Protein AF-A0A4V3XF18-F1 (afdb_monomer_lite)

pLDDT: mean 75.4, std 23.26, range [34.34, 97.75]

Secondary structure (DSSP, 8-state):
----------TTS-----HHHHHHHHHHTTSS-S-HHHHHHHHHHHHHHHHH-HHHHGGGHHHHHHHHHHHHT-SSHHHHHHHHHHHHHHHHHHHTSPPPP-------------------------PPP---------------

InterPro domains:
  IPR011989 Armadillo-like helical [G3DSA:1.25.10.10] (5-121)
  IPR016024 Armadillo-type fold [SSF48371] (20-95)
  IPR026825 Vacuole morphology and inheritance protein 14 [PTHR16023] (10-97)

Structure (mmCIF, N/CA/C/O backbone):
data_AF-A0A4V3XF18-F1
#
_entry.id   AF-A0A4V3XF18-F1
#
loop_
_atom_site.group_PDB
_atom_site.id
_atom_site.type_symbol
_atom_site.label_atom_id
_atom_site.label_alt_id
_atom_site.label_comp_id
_atom_site.label_asym_id
_atom_site.label_entity_id
_atom_site.label_seq_id
_atom_site.pdbx_PDB_ins_code
_atom_site.Cartn_x
_atom_site.Cartn_y
_atom_site.Cartn_z
_atom_site.occupancy
_atom_site.B_iso_or_equiv
_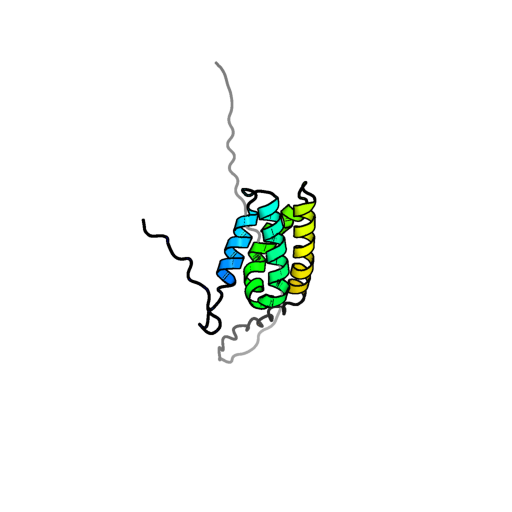atom_site.auth_seq_id
_atom_site.auth_comp_id
_atom_site.auth_asym_id
_atom_site.auth_atom_id
_atom_site.pdbx_PDB_model_num
ATOM 1 N N . MET A 1 1 ? -30.709 6.414 -22.913 1.00 40.19 1 MET A N 1
ATOM 2 C CA . MET A 1 1 ? -29.311 6.772 -22.599 1.00 40.19 1 MET A CA 1
ATOM 3 C C . MET A 1 1 ? -29.305 7.364 -21.198 1.00 40.19 1 MET A C 1
ATOM 5 O O . MET A 1 1 ? -29.556 8.548 -21.037 1.00 40.19 1 MET A O 1
ATOM 9 N N . VAL A 1 2 ? -29.193 6.516 -20.173 1.00 43.12 2 VAL A N 1
ATOM 10 C CA . VAL A 1 2 ? -29.153 6.974 -18.777 1.00 43.12 2 VAL A CA 1
ATOM 11 C C . VAL A 1 2 ? -27.692 7.242 -18.464 1.00 43.12 2 VAL A C 1
ATOM 13 O O . VAL A 1 2 ? -26.906 6.309 -18.333 1.00 43.12 2 VAL A O 1
ATOM 16 N N . LEU A 1 3 ? -27.320 8.518 -18.419 1.00 46.56 3 LEU A N 1
ATOM 17 C CA . LEU A 1 3 ? -26.067 8.928 -17.804 1.00 46.56 3 LEU A CA 1
ATOM 18 C C . LEU A 1 3 ? -26.193 8.606 -16.316 1.00 46.56 3 LEU A C 1
ATOM 20 O O . LEU A 1 3 ? -26.966 9.242 -15.600 1.00 46.56 3 LEU A O 1
ATOM 24 N N . THR A 1 4 ? -25.479 7.573 -15.876 1.00 52.09 4 THR A N 1
ATOM 25 C CA . THR A 1 4 ? -25.256 7.294 -14.461 1.00 52.09 4 THR A CA 1
ATOM 26 C C . THR A 1 4 ? -24.605 8.527 -13.856 1.00 52.09 4 THR A C 1
ATOM 28 O O . THR A 1 4 ? -23.431 8.811 -14.072 1.00 52.09 4 THR A O 1
ATOM 31 N N . VAL A 1 5 ? -25.415 9.299 -13.142 1.00 56.62 5 VAL A N 1
ATOM 32 C CA . VAL A 1 5 ? -24.984 10.458 -12.377 1.00 56.62 5 VAL A CA 1
ATOM 33 C C . VAL A 1 5 ? -24.062 9.929 -11.284 1.00 56.62 5 VAL A C 1
ATOM 35 O O . VAL A 1 5 ? -24.525 9.249 -10.365 1.00 56.62 5 VAL A O 1
ATOM 38 N N . CYS A 1 6 ? -22.758 10.200 -11.379 1.00 59.91 6 CYS A N 1
ATOM 39 C CA . CYS A 1 6 ? -21.865 10.060 -10.234 1.00 59.91 6 CYS A CA 1
ATOM 40 C C . CYS A 1 6 ? -22.471 10.912 -9.117 1.00 59.91 6 CYS A C 1
ATOM 42 O O . CYS A 1 6 ? -22.539 12.135 -9.238 1.00 59.91 6 CYS A O 1
ATOM 44 N N . LYS A 1 7 ? -23.021 10.270 -8.081 1.00 64.06 7 LYS A N 1
ATOM 45 C CA . LYS A 1 7 ? -23.659 10.979 -6.972 1.00 64.06 7 LYS A CA 1
ATOM 46 C C . LYS A 1 7 ? -22.642 11.944 -6.371 1.00 64.06 7 LYS A C 1
ATOM 48 O O . LYS A 1 7 ? -21.624 11.513 -5.840 1.00 64.06 7 LYS A O 1
ATOM 53 N N . VAL A 1 8 ? -22.933 13.240 -6.482 1.00 65.69 8 VAL A N 1
ATOM 54 C CA . VAL A 1 8 ? -22.180 14.307 -5.822 1.00 65.69 8 VAL A CA 1
ATOM 55 C C . VAL A 1 8 ? -22.136 14.001 -4.331 1.00 65.69 8 VAL A C 1
ATOM 57 O O . VAL A 1 8 ? -23.172 13.803 -3.694 1.00 65.69 8 VAL A O 1
ATOM 60 N N . TRP A 1 9 ? -20.925 13.923 -3.789 1.00 62.84 9 TRP A N 1
ATOM 61 C CA . TRP A 1 9 ? -20.721 13.781 -2.357 1.00 62.84 9 TRP A CA 1
ATOM 62 C C . TRP A 1 9 ? -21.103 15.092 -1.659 1.00 62.84 9 TRP A C 1
ATOM 64 O O . TRP A 1 9 ? -20.635 16.163 -2.044 1.00 62.84 9 TRP A O 1
ATOM 74 N N . ILE A 1 10 ? -21.968 15.003 -0.645 1.00 60.19 10 ILE A N 1
ATOM 75 C CA . ILE A 1 10 ? -22.449 16.141 0.148 1.00 60.19 10 ILE A CA 1
ATOM 76 C C . ILE A 1 10 ? -21.893 15.999 1.578 1.00 60.19 10 ILE A C 1
ATOM 78 O O . ILE A 1 10 ? -22.130 14.969 2.223 1.00 60.19 10 ILE A O 1
ATOM 82 N N . PRO A 1 11 ? -21.173 17.004 2.115 1.00 51.78 11 PRO A N 1
ATOM 83 C CA . PRO A 1 11 ? -20.693 16.967 3.495 1.00 51.78 11 PRO A CA 1
ATOM 84 C C . PRO A 1 11 ? -21.871 16.882 4.489 1.00 51.78 11 PRO A C 1
ATOM 86 O O . PRO A 1 11 ? -22.826 17.643 4.360 1.00 51.78 11 PRO A O 1
ATOM 89 N N . ARG A 1 12 ? -21.761 16.006 5.508 1.00 58.78 12 ARG A N 1
ATOM 90 C CA . ARG A 1 12 ? -22.741 15.619 6.571 1.00 58.78 12 ARG A CA 1
ATOM 91 C C . ARG A 1 12 ? -23.528 14.314 6.386 1.00 58.78 12 ARG A C 1
ATOM 93 O O . ARG A 1 12 ? -24.211 13.919 7.326 1.00 58.78 12 ARG A O 1
ATOM 100 N N . GLN A 1 13 ? -23.395 13.579 5.282 1.00 61.81 13 GLN A N 1
ATOM 101 C CA . GLN A 1 13 ? -24.149 12.321 5.109 1.00 61.81 13 GLN A CA 1
ATOM 102 C C . GLN A 1 13 ? -23.646 11.115 5.937 1.00 61.81 13 GLN A C 1
ATOM 104 O O . GLN A 1 13 ? -24.136 10.009 5.741 1.00 61.81 13 GLN A O 1
ATOM 109 N N . GLY A 1 14 ? -22.678 11.288 6.847 1.00 64.44 14 GLY A N 1
ATOM 110 C CA . GLY A 1 14 ? -22.169 10.181 7.667 1.00 64.44 14 GLY A CA 1
ATOM 111 C C . GLY A 1 14 ? -21.569 9.044 6.832 1.00 64.44 14 GLY A C 1
ATOM 112 O O . GLY A 1 14 ? -21.858 7.876 7.078 1.00 64.44 14 GLY A O 1
ATOM 113 N N . VAL A 1 15 ? -20.767 9.376 5.814 1.00 76.75 15 VAL A N 1
ATOM 114 C CA . VAL A 1 15 ? -20.105 8.368 4.975 1.00 76.75 15 VAL A CA 1
ATOM 115 C C . VAL A 1 15 ? -19.073 7.627 5.820 1.00 76.75 15 VAL A C 1
ATOM 117 O O . VAL A 1 15 ? -18.070 8.203 6.236 1.00 76.75 15 VAL A O 1
ATOM 120 N N . ARG A 1 16 ? -19.337 6.347 6.086 1.00 79.56 16 ARG A N 1
ATOM 121 C CA . ARG A 1 16 ? -18.376 5.441 6.716 1.00 79.56 16 ARG A CA 1
ATOM 122 C C . ARG A 1 16 ? -17.430 4.934 5.634 1.00 79.56 16 ARG A C 1
ATOM 124 O O . ARG A 1 16 ? -17.886 4.365 4.647 1.00 79.56 16 ARG A O 1
ATOM 131 N N . ILE A 1 17 ? -16.135 5.169 5.815 1.00 88.88 17 ILE A N 1
ATOM 132 C CA . ILE A 1 17 ? -15.098 4.658 4.919 1.00 88.88 17 ILE A CA 1
ATOM 133 C C . ILE A 1 17 ? -14.691 3.278 5.423 1.00 88.88 17 ILE A C 1
ATOM 135 O O . ILE A 1 17 ? -14.332 3.123 6.590 1.00 88.88 17 ILE A O 1
ATOM 139 N N . ASP A 1 18 ? -14.763 2.283 4.545 1.00 93.62 18 ASP A N 1
ATOM 140 C CA . ASP A 1 18 ? -14.261 0.945 4.829 1.00 93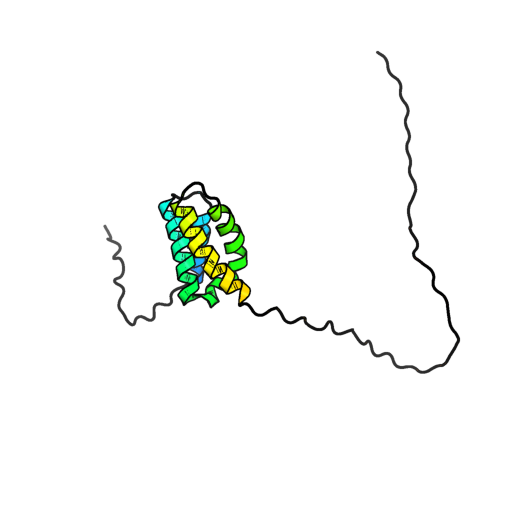.62 18 ASP A CA 1
ATOM 141 C C . ASP A 1 18 ? -12.769 0.879 4.492 1.00 93.62 18 ASP A C 1
ATOM 143 O O . ASP A 1 18 ? -12.367 0.606 3.360 1.00 93.62 18 ASP A O 1
ATOM 147 N N . TYR A 1 19 ? -11.938 1.190 5.485 1.00 95.75 19 TYR A N 1
ATOM 148 C CA . TYR A 1 19 ? -10.489 1.139 5.324 1.00 95.75 19 TYR A CA 1
ATOM 149 C C . TYR A 1 19 ? -9.981 -0.281 5.068 1.00 95.75 19 TYR A C 1
ATOM 151 O O . TYR A 1 19 ? -9.041 -0.442 4.297 1.00 95.75 19 TYR A O 1
ATOM 159 N N . ALA A 1 20 ? -10.614 -1.305 5.650 1.00 95.44 20 ALA A N 1
ATOM 160 C CA . ALA A 1 20 ? -10.206 -2.693 5.458 1.00 95.44 20 ALA A CA 1
ATOM 161 C C . ALA A 1 20 ? -10.346 -3.100 3.985 1.00 95.44 20 ALA A C 1
ATOM 163 O O . ALA A 1 20 ? -9.386 -3.597 3.399 1.00 95.44 20 ALA A O 1
ATOM 164 N N . ALA A 1 21 ? -11.488 -2.794 3.360 1.00 96.31 21 ALA A N 1
ATOM 165 C CA . ALA A 1 21 ? -11.709 -3.071 1.941 1.00 96.31 21 ALA A CA 1
ATOM 166 C C . ALA A 1 21 ? -10.690 -2.356 1.033 1.00 96.31 21 ALA A C 1
ATOM 168 O O . ALA A 1 21 ? -10.191 -2.944 0.074 1.00 96.31 21 ALA A O 1
ATOM 169 N N . ILE A 1 22 ? -10.339 -1.103 1.346 1.00 96.69 22 ILE A N 1
ATOM 170 C CA . ILE A 1 22 ? -9.328 -0.353 0.583 1.00 96.69 22 ILE A CA 1
ATOM 171 C C . ILE A 1 22 ? -7.952 -1.014 0.718 1.00 96.69 22 ILE A C 1
ATOM 173 O O . ILE A 1 22 ? -7.287 -1.245 -0.290 1.00 96.69 22 ILE A O 1
ATOM 177 N N . ILE A 1 23 ? -7.538 -1.357 1.940 1.00 97.06 23 ILE A N 1
ATOM 178 C CA . ILE A 1 23 ? -6.253 -2.020 2.202 1.00 97.06 23 ILE A CA 1
ATOM 179 C C . ILE A 1 23 ? -6.177 -3.354 1.452 1.00 97.06 23 ILE A C 1
ATOM 181 O O . ILE A 1 23 ? -5.151 -3.654 0.845 1.00 97.06 23 ILE A O 1
ATOM 185 N N . GLU A 1 24 ? -7.261 -4.133 1.425 1.00 96.25 24 GLU A N 1
ATOM 186 C CA . GLU A 1 24 ? -7.296 -5.387 0.669 1.00 96.25 24 GLU A CA 1
ATOM 187 C C . GLU A 1 24 ? -7.091 -5.185 -0.830 1.00 96.25 24 GLU A C 1
ATOM 189 O O . GLU A 1 24 ? -6.367 -5.968 -1.450 1.00 96.25 24 GLU A O 1
ATOM 194 N N . ILE A 1 25 ? -7.700 -4.150 -1.413 1.00 96.12 25 ILE A N 1
ATOM 195 C CA . ILE A 1 25 ? -7.496 -3.805 -2.824 1.00 96.12 25 ILE A CA 1
ATOM 196 C C . ILE A 1 25 ? -6.034 -3.421 -3.051 1.00 96.12 25 ILE A C 1
ATOM 198 O O . ILE A 1 25 ? -5.410 -3.941 -3.972 1.00 96.12 25 ILE A O 1
ATOM 202 N N . LEU A 1 26 ? -5.464 -2.568 -2.194 1.00 96.94 26 LEU A N 1
ATOM 203 C CA . LEU A 1 26 ? -4.073 -2.124 -2.310 1.00 96.94 26 LEU A CA 1
ATOM 204 C C . LEU A 1 26 ? -3.078 -3.287 -2.201 1.00 96.94 26 LEU A C 1
ATOM 206 O O . LEU A 1 26 ? -2.119 -3.331 -2.965 1.00 96.94 26 LEU A O 1
ATOM 210 N N . ILE A 1 27 ? -3.317 -4.253 -1.309 1.00 95.50 27 ILE A N 1
ATOM 211 C CA . ILE A 1 27 ? -2.486 -5.462 -1.194 1.00 95.50 27 ILE A CA 1
ATOM 212 C C . ILE A 1 27 ? -2.558 -6.300 -2.475 1.00 95.50 27 ILE A C 1
ATOM 214 O O . ILE A 1 27 ? -1.533 -6.815 -2.915 1.00 95.50 27 ILE A O 1
ATOM 218 N N . GLN A 1 28 ? -3.739 -6.427 -3.090 1.00 94.69 28 GLN A N 1
ATOM 219 C CA . GLN A 1 28 ? -3.889 -7.150 -4.360 1.00 94.69 28 GLN A CA 1
ATOM 220 C C . GLN A 1 28 ? -3.081 -6.502 -5.487 1.00 94.69 28 GLN A C 1
ATOM 222 O O . GLN A 1 28 ? -2.559 -7.218 -6.328 1.00 94.69 28 GLN A O 1
ATOM 227 N N . GLN A 1 29 ? -2.901 -5.175 -5.470 1.00 94.00 29 GLN A N 1
ATOM 228 C CA . GLN A 1 29 ? -2.085 -4.478 -6.474 1.00 94.00 29 GLN A CA 1
ATOM 229 C C . GLN A 1 29 ? -0.580 -4.810 -6.399 1.00 94.00 29 GLN A C 1
ATOM 231 O O . GLN A 1 29 ? 0.187 -4.368 -7.252 1.00 94.00 29 GLN A O 1
ATOM 236 N N . LEU A 1 30 ? -0.131 -5.560 -5.385 1.00 94.25 30 LEU A N 1
ATOM 237 C CA . LEU A 1 30 ? 1.273 -5.952 -5.207 1.00 94.25 30 LEU A CA 1
ATOM 238 C C . LEU A 1 30 ? 1.618 -7.317 -5.828 1.00 94.25 30 LEU A C 1
ATOM 240 O O . LEU A 1 30 ? 2.741 -7.786 -5.655 1.00 94.25 30 LEU A O 1
ATOM 244 N N . ASP A 1 31 ? 0.683 -7.963 -6.528 1.00 87.69 31 ASP A N 1
ATOM 245 C CA . ASP A 1 31 ? 0.857 -9.301 -7.121 1.00 87.69 31 ASP A CA 1
ATOM 246 C C . ASP A 1 31 ? 1.770 -9.347 -8.368 1.00 87.69 31 ASP A C 1
ATOM 248 O O . ASP A 1 31 ? 2.043 -10.426 -8.898 1.00 87.69 31 ASP A O 1
ATOM 252 N N . GLY A 1 32 ? 2.266 -8.191 -8.823 1.00 80.06 32 GLY A N 1
ATOM 253 C CA . GLY A 1 32 ? 3.177 -8.061 -9.962 1.00 80.06 32 GLY A CA 1
ATOM 254 C C . GLY A 1 32 ? 2.514 -8.194 -11.337 1.00 80.06 32 GLY A C 1
ATOM 255 O O . GLY A 1 32 ? 3.230 -8.265 -12.334 1.00 80.06 32 GLY A O 1
ATOM 256 N N . GLN A 1 33 ? 1.178 -8.238 -11.415 1.00 85.38 33 GLN A N 1
ATOM 257 C CA . GLN A 1 33 ? 0.436 -8.242 -12.688 1.00 85.38 33 GLN A CA 1
ATOM 258 C C . GLN A 1 33 ? 0.119 -6.832 -13.207 1.00 85.38 33 GLN A C 1
ATOM 260 O O . GLN A 1 33 ? -0.327 -6.669 -14.343 1.00 85.38 33 GLN A O 1
ATOM 265 N N . TYR A 1 34 ? 0.330 -5.819 -12.371 1.00 88.44 34 TYR A N 1
ATOM 266 C CA . TYR A 1 34 ? -0.014 -4.429 -12.643 1.00 88.44 34 TYR A CA 1
ATOM 267 C C . TYR A 1 34 ? 1.185 -3.627 -13.142 1.00 88.44 34 TYR A C 1
ATOM 269 O O . TYR A 1 34 ? 2.338 -4.031 -12.988 1.00 88.44 34 TYR A O 1
ATOM 277 N N . ASP A 1 35 ? 0.910 -2.470 -13.743 1.00 93.81 35 ASP A N 1
ATOM 278 C CA . ASP A 1 35 ? 1.973 -1.581 -14.188 1.00 93.81 35 ASP A CA 1
ATOM 279 C C . ASP A 1 35 ? 2.736 -0.951 -13.009 1.00 93.81 35 ASP A C 1
ATOM 281 O O . ASP A 1 35 ? 2.289 -0.892 -11.859 1.00 93.81 35 ASP A O 1
ATOM 285 N N . GLU A 1 36 ? 3.924 -0.450 -13.324 1.00 94.69 36 GLU A N 1
ATOM 286 C CA . GLU A 1 36 ? 4.883 0.060 -12.350 1.00 94.69 36 GLU A CA 1
ATOM 287 C C . GLU A 1 36 ? 4.339 1.255 -11.554 1.00 94.69 36 GLU A C 1
ATOM 289 O O . GLU A 1 36 ? 4.635 1.416 -10.363 1.00 94.69 36 GLU A O 1
ATOM 294 N N . ILE A 1 37 ? 3.539 2.107 -12.204 1.00 95.44 37 ILE A N 1
ATOM 295 C CA . ILE A 1 37 ? 2.942 3.297 -11.595 1.00 95.44 37 ILE A CA 1
ATOM 296 C C . ILE A 1 37 ? 1.860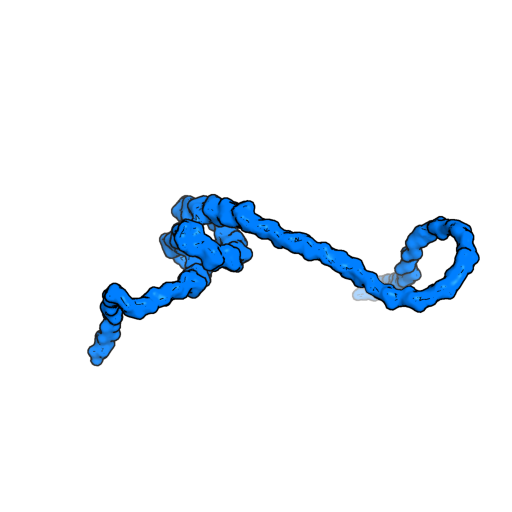 2.857 -10.616 1.00 95.44 37 ILE A C 1
ATOM 298 O O . ILE A 1 37 ? 1.839 3.326 -9.478 1.00 95.44 37 ILE A O 1
ATOM 302 N N . GLN A 1 38 ? 0.996 1.927 -11.013 1.00 96.00 38 GLN A N 1
ATOM 303 C CA . GLN A 1 38 ? -0.059 1.399 -10.156 1.00 96.00 38 GLN A CA 1
ATOM 304 C C . GLN A 1 38 ? 0.506 0.716 -8.906 1.00 96.00 38 GLN A C 1
ATOM 306 O O . GLN A 1 38 ? 0.084 1.033 -7.790 1.00 96.00 38 GLN A O 1
ATOM 311 N N . GLN A 1 39 ? 1.503 -0.156 -9.068 1.00 96.12 39 GLN A N 1
ATOM 312 C CA . GLN A 1 39 ? 2.119 -0.874 -7.951 1.00 96.12 39 GLN A CA 1
ATOM 313 C C . GLN A 1 39 ? 2.864 0.073 -6.997 1.00 96.12 39 GLN A C 1
ATOM 315 O O . GLN A 1 39 ? 2.708 -0.013 -5.775 1.00 96.12 39 GLN A O 1
ATOM 320 N N . SER A 1 40 ? 3.651 1.012 -7.533 1.00 96.69 40 SER A N 1
ATOM 321 C CA . SER A 1 40 ? 4.352 2.012 -6.713 1.00 96.69 40 SER A CA 1
ATOM 322 C C . SER A 1 40 ? 3.386 2.946 -5.981 1.00 96.69 40 SER A C 1
ATOM 324 O O . SER A 1 40 ? 3.593 3.237 -4.802 1.00 96.69 40 SER A O 1
ATOM 326 N N . THR A 1 41 ? 2.293 3.344 -6.634 1.00 97.00 41 THR A N 1
ATOM 327 C CA . THR A 1 41 ? 1.222 4.132 -6.017 1.00 97.00 41 THR A CA 1
ATOM 328 C C . THR A 1 41 ? 0.569 3.342 -4.887 1.00 97.00 41 THR A C 1
ATOM 330 O O . THR A 1 41 ? 0.421 3.869 -3.787 1.00 97.00 41 THR A O 1
ATOM 333 N N . ALA A 1 42 ? 0.244 2.062 -5.095 1.00 97.50 42 ALA A N 1
ATOM 334 C CA . ALA A 1 42 ? -0.341 1.221 -4.052 1.00 97.50 42 ALA A CA 1
ATOM 335 C C . ALA A 1 42 ? 0.564 1.111 -2.812 1.00 97.50 42 ALA A C 1
ATOM 337 O O . ALA A 1 42 ? 0.086 1.251 -1.685 1.00 97.50 42 ALA A O 1
ATOM 338 N N . LEU A 1 43 ? 1.876 0.944 -3.012 1.00 97.31 43 LEU A N 1
ATOM 339 C CA . LEU A 1 43 ? 2.864 0.948 -1.927 1.00 97.31 43 LEU A CA 1
ATOM 340 C C . LEU A 1 43 ? 2.900 2.281 -1.167 1.00 97.31 43 LEU A C 1
ATOM 342 O O . LEU A 1 43 ? 2.971 2.274 0.061 1.00 97.31 43 LEU A O 1
ATOM 346 N N . GLN A 1 44 ? 2.827 3.413 -1.872 1.00 97.19 44 GLN A N 1
ATOM 347 C CA . GLN A 1 44 ? 2.770 4.735 -1.239 1.00 97.19 44 GLN A CA 1
ATOM 348 C C . GLN A 1 44 ? 1.497 4.907 -0.409 1.00 97.19 44 GLN A C 1
ATOM 350 O O . GLN A 1 44 ? 1.581 5.322 0.743 1.00 97.19 44 GLN A O 1
ATOM 355 N N . TRP A 1 45 ? 0.333 4.520 -0.937 1.00 97.75 45 TRP A N 1
ATOM 356 C CA . TRP A 1 45 ? -0.912 4.568 -0.169 1.00 97.75 45 TRP A CA 1
ATOM 357 C C . TRP A 1 45 ? -0.826 3.707 1.087 1.00 97.75 45 TRP A C 1
ATOM 359 O O . TRP A 1 45 ? -1.188 4.174 2.161 1.00 97.75 45 TRP A O 1
ATOM 369 N N . LEU A 1 46 ? -0.299 2.483 0.992 1.00 97.44 46 LEU A N 1
ATOM 370 C CA . LEU A 1 46 ? -0.114 1.624 2.164 1.00 97.44 46 LEU A CA 1
ATOM 371 C C . LEU A 1 46 ? 0.779 2.279 3.233 1.00 97.44 46 LEU A C 1
ATOM 373 O O . LEU A 1 46 ? 0.486 2.144 4.423 1.00 97.44 46 LEU A O 1
ATOM 377 N N . ALA A 1 47 ? 1.819 3.015 2.825 1.00 96.06 47 ALA A N 1
ATOM 378 C CA . ALA A 1 47 ? 2.670 3.766 3.748 1.00 96.06 47 ALA A CA 1
ATOM 379 C C . ALA A 1 47 ? 1.886 4.880 4.453 1.00 96.06 47 ALA A C 1
ATOM 381 O O . ALA A 1 47 ? 1.952 4.996 5.677 1.00 96.06 47 ALA A O 1
ATOM 382 N N . GLU A 1 48 ? 1.081 5.636 3.707 1.00 96.25 48 GLU A N 1
ATOM 383 C CA . GLU A 1 48 ? 0.215 6.678 4.265 1.00 96.25 48 GLU A CA 1
ATOM 384 C C . GLU A 1 48 ? -0.840 6.098 5.216 1.00 96.25 48 GLU A C 1
ATOM 386 O O . GLU A 1 48 ? -1.086 6.657 6.284 1.00 96.25 48 GLU A O 1
ATOM 391 N N . PHE A 1 49 ? -1.415 4.936 4.899 1.00 96.38 49 PHE A N 1
ATOM 392 C CA . PHE A 1 49 ? -2.394 4.253 5.750 1.00 96.38 49 PHE A CA 1
ATOM 393 C C . PHE A 1 49 ? -1.839 3.890 7.134 1.00 96.38 49 PHE A C 1
ATOM 395 O O . PHE A 1 49 ? -2.583 3.914 8.117 1.00 96.38 49 PHE A O 1
ATOM 402 N N . LEU A 1 50 ? -0.535 3.619 7.249 1.00 94.44 50 LEU A N 1
ATOM 403 C CA . LEU A 1 50 ? 0.105 3.400 8.550 1.00 94.44 50 LEU A CA 1
ATOM 404 C C . LEU A 1 50 ? 0.174 4.668 9.412 1.00 94.44 50 LEU A C 1
ATOM 406 O O . LEU A 1 50 ? 0.346 4.546 10.621 1.00 94.44 50 LEU A O 1
ATOM 410 N N . THR A 1 51 ? 0.028 5.862 8.833 1.00 93.19 51 THR A N 1
ATOM 411 C CA . THR A 1 51 ? 0.117 7.127 9.582 1.00 93.19 51 THR A CA 1
ATOM 412 C C . THR A 1 51 ? -1.191 7.500 10.278 1.00 93.19 51 THR A C 1
ATOM 414 O O . THR A 1 51 ? -1.161 8.011 11.395 1.00 93.19 51 THR A O 1
ATOM 417 N N . PHE A 1 52 ? -2.342 7.232 9.648 1.00 92.69 52 PHE A N 1
ATOM 418 C CA . PHE A 1 52 ? -3.652 7.666 10.152 1.00 92.69 52 PHE A CA 1
ATOM 419 C C . PHE A 1 52 ? -4.600 6.513 10.512 1.00 92.69 52 PHE A C 1
ATOM 421 O O . PHE A 1 52 ? -5.564 6.729 11.243 1.00 92.69 52 PHE A O 1
ATOM 428 N N . ALA A 1 53 ? -4.355 5.297 10.013 1.00 93.62 53 ALA A N 1
ATOM 429 C CA . ALA A 1 53 ? -5.217 4.128 10.211 1.00 93.62 53 ALA A CA 1
ATOM 430 C C . ALA A 1 53 ? -4.422 2.888 10.660 1.00 93.62 53 ALA A C 1
ATOM 432 O O . ALA A 1 53 ? -4.740 1.755 10.289 1.00 93.62 53 ALA A O 1
ATOM 433 N N . GLN A 1 54 ? -3.399 3.094 11.497 1.00 94.69 54 GLN A N 1
ATOM 434 C CA . GLN A 1 54 ? -2.517 2.035 11.995 1.00 94.69 54 GLN A CA 1
ATOM 435 C C . GLN A 1 54 ? -3.285 0.863 12.628 1.00 94.69 54 GLN A C 1
ATOM 437 O O . GLN A 1 54 ? -2.990 -0.290 12.325 1.00 94.69 54 GLN A O 1
ATOM 442 N N . GLU A 1 55 ? -4.290 1.132 13.465 1.00 93.06 55 GLU A N 1
ATOM 443 C CA . GLU A 1 55 ? -5.068 0.087 14.152 1.00 93.06 55 GLU A CA 1
ATOM 444 C C . GLU A 1 55 ? -5.762 -0.871 13.176 1.00 93.06 55 GLU A C 1
ATOM 446 O O . GLU A 1 55 ? -5.818 -2.076 13.416 1.00 93.06 55 GLU A O 1
ATOM 451 N N . VAL A 1 56 ? -6.237 -0.349 12.041 1.00 95.00 56 VAL A N 1
ATOM 452 C CA . VAL A 1 56 ? -6.873 -1.152 10.988 1.00 95.00 56 VAL A CA 1
ATOM 453 C C . VAL A 1 56 ? -5.828 -1.905 10.168 1.00 95.00 56 VAL A C 1
ATOM 455 O O . VAL A 1 56 ? -6.115 -2.991 9.681 1.00 95.00 56 VAL A O 1
ATOM 458 N N . MET A 1 57 ? -4.613 -1.366 10.041 1.00 95.31 57 MET A N 1
ATOM 459 C CA . MET A 1 57 ? -3.498 -1.968 9.300 1.0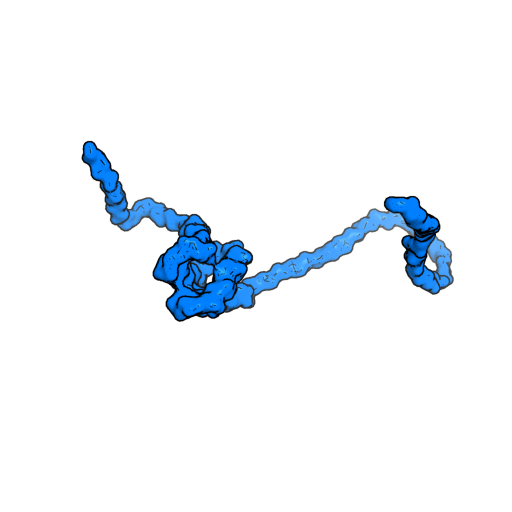0 95.31 57 MET A CA 1
ATOM 460 C C . MET A 1 57 ? -2.829 -3.139 10.032 1.00 95.31 57 MET A C 1
ATOM 462 O O . MET A 1 57 ? -2.371 -4.079 9.379 1.00 95.31 57 MET A O 1
ATOM 466 N N . VAL A 1 58 ? -2.760 -3.108 11.370 1.00 95.00 58 VAL A N 1
ATOM 467 C CA . VAL A 1 58 ? -2.053 -4.124 12.180 1.00 95.00 58 VAL A CA 1
ATOM 468 C C . VAL A 1 58 ? -2.497 -5.564 11.864 1.00 95.00 58 VAL A C 1
ATOM 470 O O . VAL A 1 58 ? -1.620 -6.399 11.629 1.00 95.00 58 VAL A O 1
ATOM 473 N N . PRO A 1 59 ? -3.801 -5.889 11.756 1.00 95.25 59 PRO A N 1
ATOM 474 C CA . PRO A 1 59 ? -4.251 -7.230 11.369 1.00 95.25 59 PRO A CA 1
ATOM 475 C C . PRO A 1 59 ? -3.743 -7.701 9.994 1.00 95.25 59 PRO A C 1
ATOM 477 O O . PRO A 1 59 ? -3.546 -8.898 9.786 1.00 95.25 59 PRO A O 1
ATOM 480 N N . PHE A 1 60 ? -3.485 -6.777 9.061 1.00 96.12 60 PHE A N 1
ATOM 481 C CA . PHE A 1 60 ? -2.996 -7.089 7.713 1.00 96.12 60 PHE A CA 1
ATOM 482 C C . PHE A 1 60 ? -1.475 -7.263 7.636 1.00 96.12 60 PHE A C 1
ATOM 484 O O . PHE A 1 60 ? -0.973 -7.715 6.606 1.00 96.12 60 PHE A O 1
ATOM 491 N N . THR A 1 61 ? -0.726 -6.943 8.697 1.00 94.81 61 THR A N 1
ATOM 492 C CA . THR A 1 61 ? 0.752 -7.005 8.714 1.00 94.81 61 THR A CA 1
ATOM 493 C C . THR A 1 61 ? 1.297 -8.363 8.264 1.00 94.81 61 THR A C 1
ATOM 495 O O . THR A 1 61 ? 2.235 -8.411 7.471 1.00 94.81 61 THR A O 1
ATOM 498 N N . SER A 1 62 ? 0.656 -9.461 8.675 1.00 94.31 62 SER A N 1
ATOM 499 C CA . SER A 1 62 ? 1.014 -10.834 8.284 1.00 94.31 62 SER A CA 1
ATOM 500 C C . SER A 1 62 ? 0.981 -11.078 6.768 1.00 94.31 62 SER A C 1
ATOM 502 O O . SER A 1 62 ? 1.785 -11.854 6.257 1.00 94.31 62 SER A O 1
ATOM 504 N N . ARG A 1 63 ? 0.089 -10.393 6.039 1.00 94.94 63 ARG A N 1
ATOM 505 C CA . ARG A 1 63 ? -0.016 -10.435 4.569 1.00 94.94 63 ARG A CA 1
ATOM 506 C C . ARG A 1 63 ? 0.863 -9.379 3.900 1.00 94.94 63 ARG A C 1
ATOM 508 O O . ARG A 1 63 ? 1.406 -9.625 2.829 1.00 94.94 63 ARG A O 1
ATOM 515 N N . LEU A 1 64 ? 1.015 -8.215 4.529 1.00 95.31 64 LEU A N 1
ATOM 516 C CA . LEU A 1 64 ? 1.804 -7.102 4.001 1.00 95.31 64 LEU A CA 1
ATOM 517 C C . LEU A 1 64 ? 3.296 -7.422 3.941 1.00 95.31 64 LEU A C 1
ATOM 519 O O . LEU A 1 64 ? 3.931 -7.122 2.936 1.00 95.31 64 LEU A O 1
ATOM 523 N N . ILE A 1 65 ? 3.852 -8.050 4.980 1.00 95.19 65 ILE A N 1
ATOM 524 C CA . ILE A 1 65 ? 5.280 -8.397 5.037 1.00 95.19 65 ILE A CA 1
ATOM 525 C C . ILE A 1 65 ? 5.713 -9.209 3.802 1.00 95.19 65 ILE A C 1
ATOM 527 O O . ILE A 1 65 ? 6.577 -8.731 3.065 1.00 95.19 65 ILE A O 1
ATOM 531 N N . PRO A 1 66 ? 5.125 -10.385 3.501 1.00 94.94 66 PRO A N 1
ATOM 532 C CA . PRO A 1 66 ? 5.540 -11.156 2.332 1.00 94.94 66 PRO A CA 1
ATOM 533 C C . PRO A 1 66 ? 5.245 -10.444 1.004 1.00 94.94 66 PRO A C 1
ATOM 535 O O . PRO A 1 66 ? 5.956 -10.688 0.036 1.00 94.94 66 PRO A O 1
ATOM 538 N N . ALA A 1 67 ? 4.253 -9.548 0.949 1.00 94.44 67 ALA A N 1
ATOM 539 C CA . ALA A 1 67 ? 3.947 -8.778 -0.257 1.00 94.44 67 ALA A CA 1
ATOM 540 C C . ALA A 1 67 ? 4.954 -7.642 -0.516 1.00 94.44 67 ALA A C 1
ATOM 542 O O . ALA A 1 67 ? 5.296 -7.369 -1.661 1.00 94.44 67 ALA A O 1
ATOM 543 N N . ILE A 1 68 ? 5.456 -6.968 0.522 1.00 95.12 68 ILE A N 1
ATOM 544 C CA . ILE A 1 68 ? 6.352 -5.805 0.382 1.00 95.12 68 ILE A CA 1
ATOM 545 C C . ILE A 1 68 ? 7.804 -6.232 0.173 1.00 95.12 68 ILE A C 1
ATOM 547 O O . ILE A 1 68 ? 8.524 -5.586 -0.588 1.00 95.12 68 ILE A O 1
ATOM 551 N N . LEU A 1 69 ? 8.251 -7.305 0.829 1.00 94.56 69 LEU A N 1
ATOM 552 C CA . LEU A 1 69 ? 9.666 -7.689 0.834 1.00 94.56 69 LEU A CA 1
ATOM 553 C C . LEU A 1 69 ? 10.274 -7.906 -0.567 1.00 94.56 69 LEU A C 1
ATOM 555 O O . LEU A 1 69 ? 11.359 -7.369 -0.804 1.00 94.56 69 LEU A O 1
ATOM 559 N N . PRO A 1 70 ? 9.612 -8.590 -1.523 1.00 94.94 70 PRO A N 1
ATOM 560 C CA . PRO A 1 70 ? 10.134 -8.727 -2.885 1.00 94.94 70 PRO A CA 1
ATOM 561 C C . PRO A 1 70 ? 10.346 -7.376 -3.583 1.00 94.94 70 PRO A C 1
ATOM 563 O O . PRO A 1 70 ? 11.274 -7.216 -4.374 1.00 94.94 70 PRO A O 1
ATOM 566 N N . ASN A 1 71 ? 9.531 -6.373 -3.240 1.00 95.56 71 ASN A N 1
ATOM 567 C CA . ASN A 1 71 ? 9.559 -5.051 -3.863 1.00 95.56 71 ASN A CA 1
ATOM 568 C C . ASN A 1 71 ? 10.756 -4.194 -3.424 1.00 95.56 71 ASN A C 1
ATOM 570 O O . ASN A 1 71 ? 11.113 -3.240 -4.112 1.00 95.56 71 ASN A O 1
ATOM 574 N N . LEU A 1 72 ? 11.432 -4.544 -2.325 1.00 96.12 72 LEU A N 1
ATOM 575 C CA . LEU A 1 72 ? 12.665 -3.867 -1.897 1.00 96.12 72 LEU A CA 1
ATOM 576 C C . LEU A 1 72 ? 13.845 -4.149 -2.836 1.00 96.12 72 LEU A C 1
ATOM 578 O O . LEU A 1 72 ? 14.738 -3.313 -2.984 1.00 96.12 72 LEU A O 1
ATOM 582 N N . ALA A 1 73 ? 13.840 -5.315 -3.480 1.00 95.44 73 ALA A N 1
ATOM 583 C CA . ALA A 1 73 ? 14.843 -5.725 -4.456 1.00 95.44 73 ALA A CA 1
ATOM 584 C C . ALA A 1 73 ? 14.360 -5.538 -5.906 1.00 95.44 73 ALA A C 1
ATOM 586 O O . ALA A 1 73 ? 14.971 -6.073 -6.830 1.00 95.44 73 ALA A O 1
ATOM 587 N N . HIS A 1 74 ? 13.262 -4.801 -6.119 1.00 95.38 74 HIS A N 1
ATOM 588 C CA . HIS A 1 74 ? 12.719 -4.596 -7.456 1.00 95.38 74 HIS A CA 1
ATOM 589 C C . HIS A 1 74 ? 13.712 -3.831 -8.338 1.00 95.38 74 HIS A C 1
ATOM 591 O O . HIS A 1 74 ? 14.328 -2.860 -7.905 1.00 95.38 74 HIS A O 1
ATOM 597 N N . HIS A 1 75 ? 13.817 -4.223 -9.609 1.00 94.75 75 HIS A N 1
ATOM 598 C CA . HIS A 1 75 ? 14.711 -3.582 -10.581 1.00 94.75 75 HIS A CA 1
ATOM 599 C C . HIS A 1 75 ? 14.290 -2.150 -10.958 1.00 94.75 75 HIS A C 1
ATOM 601 O O . HIS A 1 75 ? 15.066 -1.416 -11.564 1.00 94.75 75 HIS A O 1
ATOM 607 N N . ILE A 1 76 ? 13.065 -1.753 -10.603 1.00 95.56 76 ILE A N 1
ATOM 608 C CA . ILE A 1 76 ? 12.492 -0.445 -10.926 1.00 95.56 76 ILE A CA 1
ATOM 609 C C . ILE A 1 76 ? 12.691 0.465 -9.714 1.00 95.56 76 ILE A C 1
ATOM 611 O O . ILE A 1 76 ? 12.096 0.200 -8.662 1.00 95.56 76 ILE A O 1
ATOM 615 N N . PRO A 1 77 ? 13.456 1.567 -9.841 1.00 96.12 77 PRO A N 1
ATOM 616 C CA . PRO A 1 77 ? 13.771 2.442 -8.710 1.00 96.12 77 PRO A CA 1
ATOM 617 C C . PRO A 1 77 ? 12.538 3.051 -8.035 1.00 96.12 77 PRO A C 1
ATOM 619 O O . PRO A 1 77 ? 12.525 3.245 -6.821 1.00 96.12 77 PRO A O 1
ATOM 622 N N . MET A 1 78 ? 11.489 3.339 -8.809 1.00 96.56 78 MET A N 1
ATOM 623 C CA . MET A 1 78 ? 10.238 3.913 -8.308 1.00 96.56 78 MET A CA 1
ATOM 624 C C . MET A 1 78 ? 9.525 2.963 -7.334 1.00 96.56 78 MET A C 1
ATOM 626 O O . MET A 1 78 ? 9.186 3.364 -6.220 1.00 96.56 78 MET A O 1
ATOM 630 N N . ILE A 1 79 ? 9.373 1.690 -7.713 1.00 96.62 79 ILE A N 1
ATOM 631 C CA . ILE A 1 79 ? 8.783 0.648 -6.860 1.00 96.62 79 ILE A CA 1
ATOM 632 C C . ILE A 1 79 ? 9.674 0.400 -5.644 1.00 96.62 79 ILE A C 1
ATOM 634 O O . ILE A 1 79 ? 9.181 0.390 -4.518 1.00 96.62 79 ILE A O 1
ATOM 638 N N . GLN A 1 80 ? 10.989 0.277 -5.848 1.00 97.44 80 GLN A N 1
ATOM 639 C CA . GLN A 1 80 ? 11.942 0.086 -4.755 1.00 97.44 80 GLN A CA 1
ATOM 640 C C . GLN A 1 80 ? 11.871 1.224 -3.726 1.00 97.44 80 GLN A C 1
ATOM 642 O O . GLN A 1 80 ? 11.879 0.977 -2.517 1.00 97.44 80 GLN A O 1
ATOM 647 N N . THR A 1 81 ? 11.791 2.475 -4.179 1.00 97.38 81 THR A N 1
ATOM 648 C CA . THR A 1 81 ? 11.698 3.647 -3.297 1.00 97.38 81 THR A CA 1
ATOM 649 C C . THR A 1 81 ? 10.390 3.633 -2.509 1.00 97.38 81 THR A C 1
ATOM 651 O O . THR A 1 81 ? 10.412 3.824 -1.292 1.00 97.38 81 THR A O 1
ATOM 654 N N . ALA A 1 82 ? 9.265 3.340 -3.169 1.00 96.88 82 ALA A N 1
ATOM 655 C CA . ALA A 1 82 ? 7.964 3.216 -2.513 1.00 96.88 82 ALA A CA 1
ATOM 656 C C . ALA A 1 82 ? 7.941 2.066 -1.487 1.00 96.88 82 ALA A C 1
ATOM 658 O O . ALA A 1 82 ? 7.478 2.247 -0.361 1.00 96.88 82 ALA A O 1
ATOM 659 N N . ALA A 1 83 ? 8.529 0.915 -1.821 1.00 97.19 83 ALA A N 1
ATOM 660 C CA . ALA A 1 83 ? 8.649 -0.224 -0.915 1.00 97.19 83 ALA A CA 1
ATOM 661 C C . ALA A 1 83 ? 9.503 0.112 0.316 1.00 97.19 83 ALA A C 1
ATOM 663 O O . ALA A 1 83 ? 9.125 -0.217 1.439 1.00 97.19 83 ALA A O 1
ATOM 664 N N . ASN A 1 84 ? 10.623 0.821 0.137 1.00 96.75 84 ASN A N 1
ATOM 665 C CA . ASN A 1 84 ? 11.448 1.294 1.253 1.00 96.75 84 ASN A CA 1
ATOM 666 C C 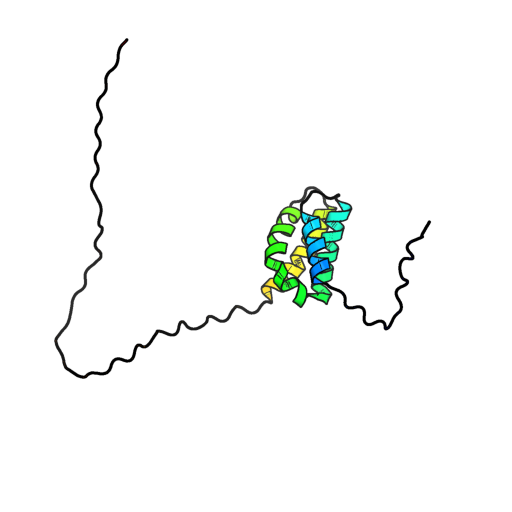. ASN A 1 84 ? 10.704 2.306 2.137 1.00 96.75 84 ASN A C 1
ATOM 668 O O . ASN A 1 84 ? 10.858 2.285 3.361 1.00 96.75 84 ASN A O 1
ATOM 672 N N . CYS A 1 85 ? 9.902 3.182 1.526 1.00 95.56 85 CYS A N 1
ATOM 673 C CA . CYS A 1 85 ? 9.063 4.143 2.234 1.00 95.56 85 CYS A CA 1
ATOM 674 C C . CYS A 1 85 ? 8.006 3.445 3.100 1.00 95.56 85 CYS A C 1
ATOM 676 O O . CYS A 1 85 ? 7.832 3.846 4.243 1.00 95.56 85 CYS A O 1
ATOM 678 N N . MET A 1 86 ? 7.394 2.363 2.610 1.00 95.25 86 MET A N 1
ATOM 679 C CA . MET A 1 86 ? 6.432 1.541 3.357 1.00 95.25 86 MET A CA 1
ATOM 680 C C . MET A 1 86 ? 7.089 0.645 4.424 1.00 95.25 86 MET A C 1
ATOM 682 O O . MET A 1 86 ? 6.568 0.488 5.528 1.00 95.25 86 MET A O 1
ATOM 686 N N . ASN A 1 87 ? 8.252 0.056 4.132 1.00 95.88 87 ASN A N 1
ATOM 687 C CA . ASN A 1 87 ? 8.897 -0.915 5.024 1.00 95.88 87 ASN A CA 1
ATOM 688 C C . ASN A 1 87 ? 9.354 -0.294 6.359 1.00 95.88 87 ASN A C 1
ATOM 690 O O . ASN A 1 87 ? 9.283 -0.939 7.408 1.00 95.88 87 ASN A O 1
ATOM 694 N N . LYS A 1 88 ? 9.792 0.972 6.338 1.00 93.12 88 LYS A N 1
ATOM 695 C CA . LYS A 1 88 ? 10.213 1.720 7.537 1.00 93.12 88 LYS A CA 1
ATOM 696 C C . LYS A 1 88 ? 9.092 1.882 8.583 1.00 93.12 88 LYS A C 1
ATOM 698 O O . LYS A 1 88 ? 9.275 1.396 9.699 1.00 93.12 88 LYS A O 1
ATOM 703 N N . PRO A 1 89 ? 7.944 2.522 8.280 1.00 92.38 89 PRO A N 1
ATOM 704 C CA . PRO A 1 89 ? 6.845 2.650 9.228 1.00 92.38 89 PRO A CA 1
ATOM 705 C C . PRO A 1 89 ? 6.279 1.283 9.608 1.00 92.38 89 PRO A C 1
ATOM 707 O O . PRO A 1 89 ? 6.001 1.072 10.783 1.00 92.38 89 PRO A O 1
ATOM 710 N N . LEU A 1 90 ? 6.195 0.323 8.678 1.00 94.00 90 LEU A N 1
ATOM 711 C CA . LEU A 1 90 ? 5.713 -1.025 8.991 1.00 94.00 90 LEU A CA 1
ATOM 712 C C . LEU A 1 90 ? 6.559 -1.699 10.083 1.00 94.00 90 LEU A C 1
ATOM 714 O O . LEU A 1 90 ? 6.014 -2.247 11.039 1.00 94.00 90 LEU A O 1
ATOM 718 N N . THR A 1 91 ? 7.886 -1.605 9.972 1.00 94.56 91 THR A N 1
ATOM 719 C CA . THR A 1 91 ? 8.822 -2.134 10.976 1.00 94.56 91 THR A CA 1
ATOM 720 C C . THR A 1 91 ? 8.610 -1.471 12.336 1.00 94.56 91 THR A C 1
ATOM 722 O O . THR A 1 91 ? 8.528 -2.166 13.348 1.00 94.56 91 THR A O 1
ATOM 725 N N . ASN A 1 92 ? 8.464 -0.144 12.366 1.00 93.50 92 ASN A N 1
ATOM 726 C CA . ASN A 1 92 ? 8.225 0.599 13.607 1.00 93.50 92 ASN A CA 1
ATOM 727 C C . ASN A 1 92 ? 6.909 0.175 14.273 1.00 93.50 92 ASN A C 1
ATOM 729 O O . ASN A 1 92 ? 6.872 -0.051 15.482 1.00 93.50 92 ASN A O 1
ATOM 733 N N . VAL A 1 93 ? 5.845 0.019 13.479 1.00 92.94 93 VAL A N 1
ATOM 734 C CA . VAL A 1 93 ? 4.544 -0.451 13.965 1.00 92.94 93 VAL A CA 1
ATOM 735 C C . VAL A 1 93 ? 4.683 -1.828 14.603 1.00 92.94 93 VAL A C 1
ATOM 737 O O . VAL A 1 93 ? 4.247 -2.000 15.737 1.00 92.94 93 VAL A O 1
ATOM 740 N N . ILE A 1 94 ? 5.344 -2.775 13.933 1.00 92.88 94 ILE A N 1
ATOM 741 C CA . ILE A 1 94 ? 5.541 -4.140 14.446 1.00 92.88 94 ILE A CA 1
ATOM 742 C C . ILE A 1 94 ? 6.335 -4.135 15.758 1.00 92.88 94 ILE A C 1
ATOM 744 O O . ILE A 1 94 ? 5.956 -4.823 16.701 1.00 92.88 94 ILE A O 1
ATOM 748 N N . GLN A 1 95 ? 7.404 -3.340 15.847 1.00 93.00 95 GLN A N 1
ATOM 749 C CA . GLN A 1 95 ? 8.224 -3.237 17.062 1.00 93.00 95 GLN A CA 1
ATOM 750 C C . GLN A 1 95 ? 7.477 -2.615 18.247 1.00 93.00 95 GLN A C 1
ATOM 752 O O . GLN A 1 95 ? 7.812 -2.894 19.395 1.00 93.00 95 GLN A O 1
ATOM 757 N N . SER A 1 96 ? 6.476 -1.774 17.977 1.00 90.94 96 SER A N 1
ATOM 758 C CA . SER A 1 96 ? 5.653 -1.145 19.013 1.00 90.94 96 SER A CA 1
ATOM 759 C C . SER A 1 96 ? 4.525 -2.037 19.545 1.00 90.94 96 SER A C 1
ATOM 761 O O . SER A 1 96 ? 3.851 -1.652 20.502 1.00 90.94 96 SER A O 1
ATOM 763 N N . LEU A 1 97 ? 4.294 -3.212 18.943 1.00 88.19 97 LEU A N 1
ATOM 764 C CA . LEU A 1 97 ? 3.214 -4.099 19.367 1.00 88.19 97 LEU A CA 1
ATOM 765 C C . LEU A 1 97 ? 3.523 -4.732 20.735 1.00 88.19 97 LEU A C 1
ATOM 767 O O . LEU A 1 97 ? 4.632 -5.230 20.947 1.00 88.19 97 LEU A O 1
ATOM 771 N N . PRO A 1 98 ? 2.545 -4.775 21.660 1.00 86.81 98 PRO A N 1
ATOM 772 C CA . PRO A 1 98 ? 2.685 -5.510 22.909 1.00 86.81 98 PRO A CA 1
ATOM 773 C C . PRO A 1 98 ? 2.976 -6.987 22.641 1.00 86.81 98 PRO A C 1
ATOM 775 O O . PRO A 1 98 ? 2.308 -7.621 21.821 1.00 86.81 98 PRO A O 1
ATOM 778 N N . LEU A 1 99 ? 3.945 -7.551 23.363 1.00 82.75 99 LEU A N 1
ATOM 779 C CA . LEU A 1 99 ? 4.174 -8.991 23.331 1.00 82.75 99 LEU A CA 1
ATOM 780 C C . LEU A 1 99 ? 2.927 -9.702 23.883 1.00 82.75 99 LEU A C 1
ATOM 782 O O . LEU A 1 99 ? 2.390 -9.266 24.908 1.00 82.75 99 LEU A O 1
ATOM 786 N N . PRO A 1 100 ? 2.455 -10.783 23.239 1.00 75.12 100 PRO A N 1
ATOM 787 C CA . PRO A 1 100 ? 1.368 -11.575 23.789 1.00 75.12 100 PRO A CA 1
ATOM 788 C C . PRO A 1 100 ? 1.800 -12.081 25.166 1.00 75.12 100 PRO A C 1
ATOM 790 O O . PRO A 1 100 ? 2.848 -12.712 25.296 1.00 75.12 100 PRO A O 1
ATOM 793 N N . SER A 1 101 ? 1.031 -11.750 26.205 1.00 64.00 101 SER A N 1
ATOM 794 C CA . SER A 1 101 ? 1.312 -12.207 27.565 1.00 64.00 101 SER A CA 1
ATOM 795 C C . SER A 1 101 ? 1.377 -13.735 27.565 1.00 64.00 101 SER A C 1
ATOM 797 O O . SER A 1 101 ? 0.410 -14.381 27.158 1.00 64.00 101 SER A O 1
ATOM 799 N N . GLU A 1 102 ? 2.504 -14.312 27.996 1.00 60.50 102 GLU A N 1
ATOM 800 C CA . GLU A 1 102 ? 2.592 -15.742 28.294 1.00 60.50 102 GLU A CA 1
ATOM 801 C C . GLU A 1 102 ? 1.470 -16.075 29.278 1.00 60.50 102 GLU A C 1
ATOM 803 O O . GLU A 1 102 ? 1.500 -15.667 30.439 1.00 60.50 102 GLU A O 1
ATOM 808 N N . VAL A 1 103 ? 0.440 -16.776 28.806 1.00 58.69 103 VAL A N 1
ATOM 809 C CA . VAL A 1 103 ? -0.559 -17.370 29.688 1.00 58.69 103 VAL A CA 1
ATOM 810 C C . VAL A 1 103 ? 0.208 -18.385 30.534 1.00 58.69 103 VAL A C 1
ATOM 812 O O . VAL A 1 103 ? 0.763 -19.323 29.954 1.00 58.69 103 VAL A O 1
ATOM 815 N N . PRO A 1 104 ? 0.290 -18.236 31.870 1.00 54.66 104 PRO A N 1
ATOM 816 C CA . PRO A 1 104 ? 0.912 -19.253 32.696 1.00 54.66 104 PRO A CA 1
ATOM 817 C C . PRO A 1 104 ? 0.127 -20.540 32.474 1.00 54.66 104 PRO A C 1
ATOM 819 O O . PRO A 1 104 ? -1.070 -20.591 32.763 1.00 54.66 104 PRO A O 1
ATOM 822 N N . THR A 1 105 ? 0.782 -21.562 31.925 1.00 48.91 105 THR A N 1
ATOM 823 C CA . THR A 1 105 ? 0.249 -22.919 31.839 1.00 48.91 105 THR A CA 1
ATOM 824 C C . THR A 1 105 ? -0.174 -23.324 33.247 1.00 48.91 105 THR A C 1
ATOM 826 O O . THR A 1 105 ? 0.670 -23.660 34.077 1.00 48.91 105 THR A O 1
ATOM 829 N N . GLN A 1 106 ? -1.471 -23.231 33.549 1.00 50.06 106 GLN A N 1
ATOM 830 C CA . GLN A 1 106 ? -2.025 -23.732 34.797 1.00 50.06 106 GLN A CA 1
ATOM 831 C C . GLN A 1 106 ? -1.751 -25.232 34.817 1.00 50.06 106 GLN A C 1
ATOM 833 O O . GLN A 1 106 ? -2.380 -26.012 34.100 1.00 50.06 106 GLN A O 1
ATOM 838 N N . GLN A 1 107 ? -0.747 -25.622 35.603 1.00 47.94 107 GLN A N 1
ATOM 839 C CA . GLN A 1 107 ? -0.534 -26.997 36.005 1.00 47.94 107 GLN A CA 1
ATOM 840 C C . GLN A 1 107 ? -1.844 -27.487 36.610 1.00 47.94 107 GLN A C 1
ATOM 842 O O . GLN A 1 107 ? -2.290 -27.018 37.657 1.00 47.94 107 GLN A O 1
ATOM 847 N N . ASN A 1 108 ? -2.474 -28.395 35.875 1.00 46.28 108 ASN A N 1
ATOM 848 C CA . ASN A 1 108 ? -3.702 -29.072 36.226 1.00 46.28 108 ASN A CA 1
ATOM 849 C C . ASN A 1 108 ? -3.472 -29.794 37.565 1.00 46.28 108 ASN A C 1
ATOM 851 O O . ASN A 1 108 ? -2.905 -30.886 37.609 1.00 46.28 108 ASN A O 1
ATOM 855 N N . THR A 1 109 ? -3.823 -29.136 38.670 1.00 45.41 109 THR A N 1
ATOM 856 C CA . THR A 1 109 ? -3.732 -29.708 40.012 1.00 45.41 109 THR A CA 1
ATOM 857 C C . THR A 1 109 ? -4.977 -30.565 40.175 1.00 45.41 109 THR A C 1
ATOM 859 O O . THR A 1 109 ? -6.053 -30.070 40.487 1.00 45.41 109 THR A O 1
ATOM 862 N N . PHE A 1 110 ? -4.857 -31.848 39.838 1.00 47.47 110 PHE A N 1
ATOM 863 C CA . PHE A 1 110 ? -5.914 -32.822 40.075 1.00 47.47 110 PHE A CA 1
ATOM 864 C C . PHE A 1 110 ? -5.890 -33.190 41.562 1.00 47.47 110 PHE A C 1
ATOM 866 O O . PHE A 1 110 ? -5.065 -33.995 42.000 1.00 47.47 110 PHE A O 1
ATOM 873 N N . ASP A 1 111 ? -6.769 -32.564 42.341 1.00 43.47 111 ASP A N 1
ATOM 874 C CA . ASP A 1 111 ? -7.007 -32.900 43.742 1.00 43.47 111 ASP A CA 1
ATOM 875 C C . ASP A 1 111 ? -7.418 -34.376 43.881 1.00 43.47 111 ASP A C 1
ATOM 877 O O . ASP A 1 111 ? -8.490 -34.799 43.444 1.00 43.47 111 ASP A O 1
ATOM 881 N N . ARG A 1 112 ? -6.572 -35.180 44.533 1.00 41.62 112 ARG A N 1
ATOM 882 C CA . ARG A 1 112 ? -6.924 -36.508 45.054 1.00 41.62 112 ARG A CA 1
ATOM 883 C C . ARG A 1 112 ? -6.608 -36.538 46.550 1.00 41.62 112 ARG A C 1
ATOM 885 O O . ARG A 1 112 ? -5.428 -36.536 46.898 1.00 41.62 112 ARG A O 1
ATOM 892 N N . PRO A 1 113 ? -7.598 -36.646 47.452 1.00 48.31 113 PRO A N 1
ATOM 893 C CA . PRO A 1 113 ? -7.320 -36.931 48.850 1.00 48.31 113 PRO A CA 1
ATOM 894 C C . PRO A 1 113 ? -7.221 -38.451 49.040 1.00 48.31 113 PRO A C 1
ATOM 896 O O . PRO A 1 113 ? -8.055 -39.180 48.508 1.00 48.31 113 PRO A O 1
ATOM 899 N N . THR A 1 114 ? -6.215 -38.940 49.775 1.00 36.91 114 THR A N 1
ATOM 900 C CA . THR A 1 114 ? -6.304 -40.050 50.758 1.00 36.91 114 THR A CA 1
ATOM 901 C C . THR A 1 114 ? -4.909 -40.341 51.335 1.00 36.91 114 THR A C 1
ATOM 903 O O . THR A 1 114 ? -3.960 -40.608 50.604 1.00 36.91 114 THR A O 1
ATOM 906 N N . ASN A 1 115 ? -4.824 -40.296 52.666 1.00 41.16 115 ASN A N 1
ATOM 907 C CA . ASN A 1 115 ? -3.661 -40.540 53.524 1.00 41.16 115 ASN A CA 1
ATOM 908 C C . ASN A 1 115 ? -3.115 -41.985 53.462 1.00 41.16 115 ASN A C 1
ATOM 910 O O . ASN A 1 115 ? -3.897 -42.933 53.479 1.00 41.16 115 ASN A O 1
ATOM 914 N N . GLY A 1 116 ? -1.785 -42.155 53.555 1.00 39.94 116 GLY A N 1
ATOM 915 C CA . GLY A 1 116 ? -1.123 -43.405 53.989 1.00 39.94 116 GLY A CA 1
ATOM 916 C C . GLY A 1 116 ? 0.394 -43.472 53.677 1.00 39.94 116 GLY A C 1
ATOM 917 O O . GLY A 1 116 ? 0.786 -42.934 52.647 1.00 39.94 116 GLY A O 1
ATOM 918 N N . PRO A 1 117 ? 1.268 -44.069 54.530 1.00 50.31 117 PRO A N 1
ATOM 919 C CA . PRO A 1 117 ? 2.647 -43.586 54.726 1.00 50.31 117 PRO A CA 1
ATOM 920 C C . PRO A 1 117 ? 3.809 -44.448 54.165 1.00 50.31 117 PRO A C 1
ATOM 922 O O . PRO A 1 117 ? 3.698 -45.659 54.020 1.00 50.31 117 PRO A O 1
ATOM 925 N N . LEU A 1 118 ? 4.938 -43.749 53.940 1.00 47.66 118 LEU A N 1
ATOM 926 C CA . LEU A 1 118 ? 6.367 -44.129 53.817 1.00 47.66 118 LEU A CA 1
ATOM 927 C C . LEU A 1 118 ? 6.772 -45.524 53.286 1.00 47.66 118 LEU A C 1
ATOM 929 O O . LEU A 1 118 ? 6.660 -46.517 54.002 1.00 47.66 118 LEU A O 1
ATOM 933 N N . ARG A 1 119 ? 7.545 -45.541 52.178 1.00 38.97 119 ARG A N 1
ATOM 934 C CA . ARG A 1 119 ? 8.790 -46.341 52.092 1.00 38.97 119 ARG A CA 1
ATOM 935 C C . ARG A 1 119 ? 9.763 -45.871 50.987 1.00 38.97 119 ARG A C 1
ATOM 937 O O . ARG A 1 119 ? 9.482 -46.018 49.809 1.00 38.97 119 ARG A O 1
ATOM 944 N N . ASN A 1 120 ? 10.895 -45.328 51.439 1.00 38.56 120 ASN A N 1
ATOM 945 C CA . ASN A 1 120 ? 12.290 -45.437 50.970 1.00 38.56 120 ASN A CA 1
ATOM 946 C C . ASN A 1 120 ? 12.635 -45.407 49.454 1.00 38.56 120 ASN A C 1
ATOM 948 O O . ASN A 1 120 ? 12.218 -46.256 48.679 1.00 38.56 120 ASN A O 1
ATOM 952 N N . ALA A 1 121 ? 13.516 -44.455 49.109 1.00 38.78 121 ALA A N 1
ATOM 953 C CA . ALA A 1 121 ? 14.221 -44.195 47.837 1.00 38.78 121 ALA A CA 1
ATOM 954 C C . ALA A 1 121 ? 15.187 -45.328 47.381 1.00 38.78 121 ALA A C 1
ATOM 956 O O . ALA A 1 121 ? 15.264 -46.337 48.083 1.00 38.78 121 ALA A O 1
ATOM 957 N N . PRO A 1 122 ? 16.088 -45.148 46.376 1.00 52.75 122 PRO A N 1
ATOM 958 C CA . PRO A 1 122 ? 16.106 -44.361 45.118 1.00 52.75 122 PRO A CA 1
ATOM 959 C C . PRO A 1 122 ? 16.417 -45.268 43.883 1.00 52.75 122 PRO A C 1
ATOM 961 O O . PRO A 1 122 ? 16.699 -46.448 44.066 1.00 52.75 122 PRO A O 1
ATOM 964 N N . SER A 1 123 ? 16.423 -44.733 42.645 1.00 34.34 123 SER A N 1
ATOM 965 C CA . SER A 1 123 ? 17.394 -45.014 41.539 1.00 34.34 123 SER A CA 1
ATOM 966 C C . SER A 1 123 ? 16.780 -44.819 40.140 1.00 34.34 123 SER A C 1
ATOM 968 O O . SER A 1 123 ? 15.888 -45.557 39.737 1.00 34.34 123 SER A O 1
ATOM 970 N N . SER A 1 124 ? 17.317 -43.870 39.367 1.00 44.50 124 SER A N 1
ATOM 971 C CA . SER A 1 124 ? 17.282 -43.896 37.890 1.00 44.50 124 SER A CA 1
ATOM 972 C C . SER A 1 124 ? 18.270 -44.967 37.383 1.00 44.50 124 SER A C 1
ATOM 974 O O . SER A 1 124 ? 19.257 -45.212 38.084 1.00 44.50 124 SER A O 1
ATOM 976 N N . PRO A 1 125 ? 18.070 -45.600 36.202 1.00 47.66 125 PRO A N 1
ATOM 977 C CA . PRO A 1 125 ? 18.503 -44.966 34.945 1.00 47.66 125 PRO A CA 1
ATOM 978 C C . PRO A 1 125 ? 17.661 -45.275 33.675 1.00 47.66 125 PRO A C 1
ATOM 980 O O . PRO A 1 125 ? 17.235 -46.397 33.444 1.00 47.66 125 PRO A O 1
ATOM 983 N N . SER A 1 126 ? 17.575 -44.251 32.815 1.00 46.47 126 SER A N 1
ATOM 984 C CA . SER A 1 126 ? 17.701 -44.251 31.340 1.00 46.47 126 SER A CA 1
ATOM 985 C C . SER A 1 126 ? 16.693 -44.952 30.390 1.00 46.47 126 SER A C 1
ATOM 987 O O . SER A 1 126 ? 16.006 -45.898 30.761 1.00 46.47 126 SER A O 1
ATOM 989 N N . PRO A 1 127 ? 16.592 -44.451 29.131 1.00 48.06 127 PRO A N 1
ATOM 990 C CA . PRO A 1 127 ? 15.488 -44.696 28.203 1.00 48.06 127 PRO A CA 1
ATOM 991 C C . PRO A 1 127 ? 15.709 -45.914 27.295 1.00 48.06 127 PRO A C 1
ATOM 993 O O . PRO A 1 127 ? 16.830 -46.226 26.903 1.00 48.06 127 PRO A O 1
ATOM 996 N N . ILE A 1 128 ? 14.608 -46.569 26.923 1.00 45.59 128 ILE A N 1
ATOM 997 C CA . ILE A 1 128 ? 14.574 -47.742 26.040 1.00 45.59 128 ILE A CA 1
ATOM 998 C C . ILE A 1 128 ? 14.555 -47.280 24.568 1.00 45.59 128 ILE A C 1
ATOM 1000 O O . ILE A 1 128 ? 13.631 -46.557 24.189 1.00 45.59 128 ILE A O 1
ATOM 1004 N N . PRO A 1 129 ? 15.505 -47.705 23.712 1.00 49.44 129 PRO A N 1
ATOM 1005 C CA . PRO A 1 129 ? 15.413 -47.571 22.263 1.00 49.44 129 PRO A CA 1
ATOM 1006 C C . PRO A 1 129 ? 14.864 -48.873 21.653 1.00 49.44 129 PRO A C 1
ATOM 1008 O O . PRO A 1 129 ? 15.512 -49.912 21.733 1.00 49.44 129 PRO A O 1
ATOM 1011 N N . ASN A 1 130 ? 13.689 -48.831 21.016 1.00 40.47 130 ASN A N 1
ATOM 1012 C CA . ASN A 1 130 ? 13.120 -49.995 20.324 1.00 40.47 130 ASN A CA 1
ATOM 1013 C C . ASN A 1 130 ? 13.140 -49.824 18.797 1.00 40.47 130 ASN A C 1
ATOM 1015 O O . ASN A 1 130 ? 12.278 -49.178 18.207 1.00 40.47 130 ASN A O 1
ATOM 1019 N N . SER A 1 131 ? 14.126 -50.455 18.164 1.00 43.97 131 SER A N 1
ATOM 1020 C CA . SER A 1 131 ? 14.121 -51.050 16.813 1.00 43.97 131 SER A CA 1
ATOM 1021 C C . SER A 1 131 ? 15.344 -51.976 16.766 1.00 43.97 131 SER A C 1
ATOM 1023 O O . SER A 1 131 ? 16.376 -51.559 17.297 1.00 43.97 131 SER A O 1
ATOM 1025 N N . PRO A 1 132 ? 15.287 -53.207 16.209 1.00 44.56 132 PRO A N 1
ATOM 1026 C CA . PRO A 1 132 ? 15.142 -53.390 14.752 1.00 44.56 132 PRO A CA 1
ATOM 1027 C C . PRO A 1 132 ? 14.486 -54.723 14.297 1.00 44.56 132 PRO A C 1
ATOM 1029 O O . PRO A 1 132 ? 14.365 -55.664 15.073 1.00 44.56 132 PRO A O 1
ATOM 1032 N N . ALA A 1 133 ? 14.160 -54.845 13.003 1.00 34.69 133 ALA A N 1
ATOM 1033 C CA . ALA A 1 133 ? 14.381 -56.082 12.234 1.00 34.69 133 ALA A CA 1
ATOM 1034 C C . ALA A 1 133 ? 14.280 -55.824 10.720 1.00 34.69 133 ALA A C 1
ATOM 1036 O O . ALA A 1 133 ? 13.224 -55.505 10.179 1.00 34.69 133 ALA A O 1
ATOM 1037 N N . THR A 1 134 ? 15.419 -55.980 10.056 1.00 40.34 134 THR A N 1
ATOM 1038 C CA . THR A 1 134 ? 15.659 -55.896 8.615 1.00 40.34 134 THR A CA 1
ATOM 1039 C C . THR A 1 134 ? 15.340 -57.241 7.946 1.00 40.34 134 THR A C 1
ATOM 1041 O O . THR A 1 134 ? 15.650 -58.291 8.502 1.00 40.34 134 THR A O 1
ATOM 1044 N N . SER A 1 135 ? 14.803 -57.244 6.725 1.00 41.81 135 SER A N 1
ATOM 1045 C CA . SER A 1 135 ? 14.875 -58.404 5.821 1.00 41.81 135 SER A CA 1
ATOM 1046 C C . SER A 1 135 ? 15.249 -57.928 4.422 1.00 41.81 135 SER A C 1
ATOM 1048 O O . SER A 1 135 ? 14.440 -57.346 3.707 1.00 41.81 135 SER A O 1
ATOM 1050 N N . HIS A 1 136 ? 16.514 -58.155 4.065 1.00 41.59 136 HIS A N 1
ATOM 1051 C CA . HIS A 1 136 ? 17.007 -58.136 2.694 1.00 41.59 136 HIS A CA 1
ATOM 1052 C C . HIS A 1 136 ? 16.900 -59.554 2.131 1.00 41.59 136 HIS A C 1
ATOM 1054 O O . HIS A 1 136 ? 17.354 -60.499 2.773 1.00 41.59 136 HIS A O 1
ATOM 1060 N N . GLN A 1 137 ? 16.402 -59.696 0.906 1.00 39.19 137 GLN A N 1
ATOM 1061 C CA . GLN A 1 137 ? 16.676 -60.869 0.083 1.00 39.19 137 GLN A CA 1
ATOM 1062 C C . GLN A 1 137 ? 17.089 -60.386 -1.308 1.00 39.19 137 GLN A C 1
ATOM 1064 O O . GLN A 1 137 ? 16.319 -59.740 -2.011 1.00 39.19 137 GLN A O 1
ATOM 1069 N N . ALA A 1 138 ? 18.343 -60.659 -1.663 1.00 42.97 138 ALA A N 1
ATOM 1070 C CA . ALA A 1 138 ? 18.929 -60.415 -2.974 1.00 42.97 138 ALA A CA 1
ATOM 1071 C C . ALA A 1 138 ? 19.147 -61.762 -3.673 1.00 42.97 138 ALA A C 1
ATOM 1073 O O . ALA A 1 138 ? 19.671 -62.682 -3.047 1.00 42.97 138 ALA A O 1
ATOM 1074 N N . THR A 1 139 ? 18.808 -61.884 -4.960 1.00 38.28 139 THR A N 1
ATOM 1075 C CA . THR A 1 139 ? 19.352 -62.925 -5.857 1.00 38.28 139 THR A CA 1
ATOM 1076 C C . THR A 1 139 ? 19.280 -62.448 -7.324 1.00 38.28 139 THR A C 1
ATOM 1078 O O . THR A 1 139 ? 18.198 -62.199 -7.843 1.00 38.28 139 THR A O 1
ATOM 1081 N N . LEU A 1 140 ? 20.451 -62.288 -7.956 1.00 41.38 140 LEU A N 1
ATOM 1082 C CA . LEU A 1 140 ? 20.744 -62.206 -9.412 1.00 41.38 140 LEU A CA 1
ATOM 1083 C C . LEU A 1 140 ? 20.978 -63.649 -9.950 1.00 41.38 140 LEU A C 1
ATOM 1085 O O . LEU A 1 140 ? 21.239 -64.496 -9.090 1.00 41.38 140 LEU A O 1
ATOM 1089 N N . PRO A 1 141 ? 20.959 -64.000 -11.271 1.00 53.56 141 PRO A N 1
ATOM 1090 C CA . PRO A 1 141 ? 21.727 -63.384 -12.380 1.00 53.56 141 PRO A CA 1
ATOM 1091 C C . PRO A 1 141 ? 21.031 -63.414 -13.780 1.00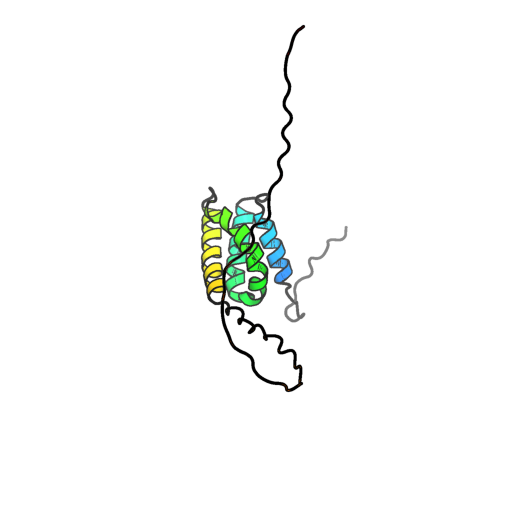 53.56 141 PRO A C 1
ATOM 1093 O O . PRO A 1 141 ? 19.842 -63.690 -13.875 1.00 53.56 141 PRO A O 1
ATOM 1096 N N . GLY A 1 142 ? 21.755 -63.047 -14.856 1.00 48.28 142 GLY A N 1
ATOM 1097 C CA . GLY A 1 142 ? 21.216 -62.699 -16.189 1.00 48.28 142 GLY A CA 1
ATOM 1098 C C . GLY A 1 142 ? 21.197 -63.766 -17.307 1.00 48.28 142 GLY A C 1
ATOM 1099 O O . GLY A 1 142 ? 21.232 -64.959 -17.040 1.00 48.28 142 GLY A O 1
ATOM 1100 N N . GLN A 1 143 ? 21.202 -63.244 -18.551 1.00 42.75 143 GLN A N 1
ATOM 1101 C CA . GLN A 1 143 ? 21.188 -63.845 -19.911 1.00 42.75 143 GLN A CA 1
ATOM 1102 C C . GLN A 1 143 ? 19.831 -64.192 -20.565 1.00 42.75 143 GLN A C 1
ATOM 1104 O O . GLN A 1 143 ? 19.228 -65.221 -20.276 1.00 42.75 143 GLN A O 1
ATOM 1109 N N . SER A 1 144 ? 19.442 -63.429 -21.596 1.00 50.41 144 SER A N 1
ATOM 1110 C CA . SER A 1 144 ? 19.625 -63.765 -23.031 1.00 50.41 144 SER A CA 1
ATOM 1111 C C . SER A 1 144 ? 19.342 -62.550 -23.911 1.00 50.41 144 SER A C 1
ATOM 1113 O O . SER A 1 144 ? 18.465 -61.750 -23.521 1.00 50.41 144 SER A O 1
#

Radius of gyration: 31.48 Å; chains: 1; bounding box: 51×81×78 Å

Foldseek 3Di:
DDDPPPPDDDPPPPDDDDPLVVLVVLLVLLPPPDDPVSVLVSLQVLLVCCVPPVVSCVVCLVSVVVSLVVQCVDPDVSSVVSSVSNVVSSVVSVVPDDDDPPPPPPPPPDDDDDDDDDDDDDDDDDDDDDDDDDDDDDDDDDDD

Organism: NCBI:txid1095465

Sequence (144 aa):
MVLTVCKVWIPRQGVRIDYAAIIEILIQQLDGQYDEIQQSTALQWLAEFLTFAQEVMVPFTSRLIPAILPNLAHHIPMIQTAANCMNKPLTNVIQSLPLPSEVPTQQNTFDRPTNGPLRNAPSSPSPIPNSPATSHQATLPGQS